Protein AF-A0A0S6ULC3-F1 (afdb_monomer_lite)

Foldseek 3Di:
DCVVVVVVCVPDCNVVVVVVVVVVVVVVVVVVVVVVVVVVVVVVVVVVVVVVVVVVVVVVVVVVVD

Structure (mmCIF, N/CA/C/O backbone):
data_AF-A0A0S6ULC3-F1
#
_entry.id   AF-A0A0S6ULC3-F1
#
loop_
_atom_site.group_PDB
_atom_site.id
_atom_site.type_symbol
_atom_site.label_atom_id
_atom_site.label_alt_id
_atom_site.label_comp_id
_atom_site.label_asym_id
_atom_site.label_entity_id
_atom_site.label_seq_id
_atom_site.pdbx_PDB_ins_code
_atom_site.Cartn_x
_atom_site.Cartn_y
_atom_site.Cartn_z
_atom_site.occupancy
_atom_site.B_iso_or_equiv
_atom_site.auth_seq_id
_atom_site.auth_comp_id
_atom_site.auth_asym_id
_atom_site.auth_atom_id
_atom_site.pdbx_PDB_model_num
ATOM 1 N N . MET A 1 1 ? 37.633 13.538 -21.054 1.00 47.66 1 MET A N 1
ATOM 2 C CA . MET A 1 1 ? 37.331 12.302 -21.812 1.00 47.66 1 MET A CA 1
ATOM 3 C C . MET A 1 1 ? 36.354 11.413 -21.023 1.00 47.66 1 MET A C 1
ATOM 5 O O . MET A 1 1 ? 36.723 10.324 -20.618 1.00 47.66 1 MET A O 1
ATOM 9 N N . SER A 1 2 ? 35.118 11.872 -20.764 1.00 57.25 2 SER A N 1
ATOM 10 C CA . SER A 1 2 ? 34.091 11.118 -19.998 1.00 57.25 2 SER A CA 1
ATOM 11 C C . SER A 1 2 ? 32.802 10.843 -20.786 1.00 57.25 2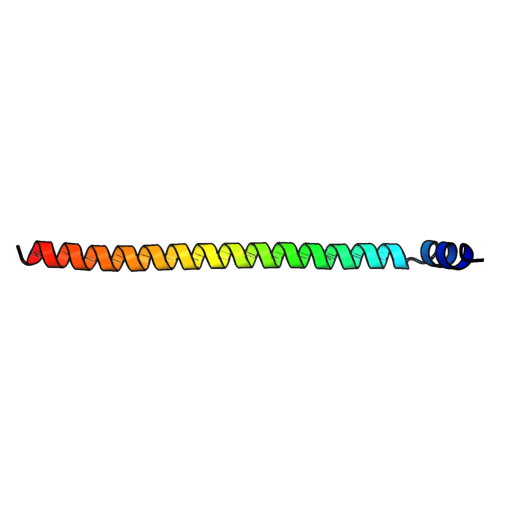 SER A C 1
ATOM 13 O O . SER A 1 2 ? 31.962 10.058 -20.356 1.00 57.25 2 SER A O 1
ATOM 15 N N . THR A 1 3 ? 32.645 11.450 -21.963 1.00 61.09 3 THR A N 1
ATOM 16 C CA . THR A 1 3 ? 31.451 11.321 -22.810 1.00 61.09 3 THR A CA 1
ATOM 17 C C . THR A 1 3 ? 31.322 9.946 -23.462 1.00 61.09 3 THR A C 1
ATOM 19 O O . THR A 1 3 ? 30.207 9.523 -23.743 1.00 61.09 3 THR A O 1
ATOM 22 N N . LEU A 1 4 ? 32.428 9.212 -23.631 1.00 58.16 4 LEU A N 1
ATOM 23 C CA . LEU A 1 4 ? 32.419 7.853 -24.180 1.00 58.16 4 LEU A CA 1
ATOM 24 C C . LEU A 1 4 ? 31.796 6.832 -23.219 1.00 58.16 4 LEU A C 1
ATOM 26 O O . LEU A 1 4 ? 31.043 5.988 -23.676 1.00 58.16 4 LEU A O 1
ATOM 30 N N . LEU A 1 5 ? 32.018 6.934 -21.901 1.00 60.06 5 LEU A N 1
ATOM 31 C CA . LEU A 1 5 ? 31.375 6.039 -20.922 1.00 60.06 5 LEU A CA 1
ATOM 32 C C . LEU A 1 5 ? 29.870 6.306 -20.806 1.00 60.06 5 LEU A C 1
ATOM 34 O O . LEU A 1 5 ? 29.090 5.368 -20.690 1.00 60.06 5 LEU A O 1
ATOM 38 N N . PHE A 1 6 ? 29.460 7.576 -20.881 1.00 59.12 6 PHE A N 1
ATOM 39 C CA . PHE A 1 6 ? 28.049 7.967 -20.858 1.00 59.12 6 PHE A CA 1
ATOM 40 C C . PHE A 1 6 ? 27.315 7.573 -22.152 1.00 59.12 6 PHE A C 1
ATOM 42 O O . PHE A 1 6 ? 26.160 7.160 -22.098 1.00 59.12 6 PHE A O 1
ATOM 49 N N . ALA A 1 7 ? 27.993 7.642 -23.305 1.00 59.31 7 ALA A N 1
ATOM 50 C CA . ALA A 1 7 ? 27.485 7.127 -24.576 1.00 59.31 7 ALA A CA 1
ATOM 51 C C . ALA A 1 7 ? 27.366 5.592 -24.553 1.00 59.31 7 ALA A C 1
ATOM 53 O O . ALA A 1 7 ? 26.291 5.070 -24.836 1.00 59.31 7 ALA A O 1
ATOM 54 N N . LEU A 1 8 ? 28.394 4.887 -24.062 1.00 56.09 8 LEU A N 1
ATOM 55 C CA . LEU A 1 8 ? 28.381 3.428 -23.927 1.00 56.09 8 LEU A CA 1
ATOM 56 C C . LEU A 1 8 ? 27.283 2.948 -22.959 1.00 56.09 8 LEU A C 1
ATOM 58 O O . LEU A 1 8 ? 26.616 1.952 -23.222 1.00 56.09 8 LEU A O 1
ATOM 62 N N . MET A 1 9 ? 27.032 3.670 -21.8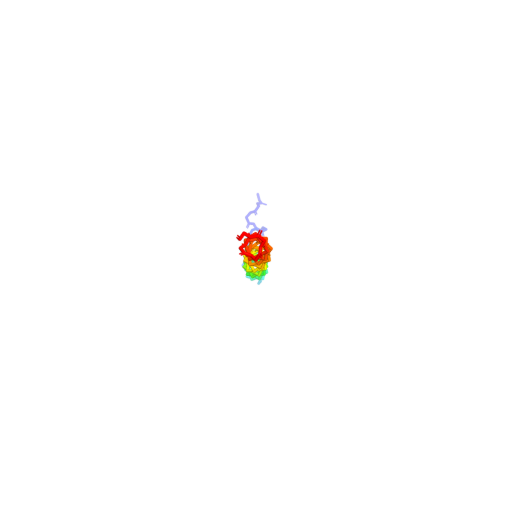58 1.00 57.44 9 MET A N 1
ATOM 63 C CA . MET A 1 9 ? 25.924 3.369 -20.936 1.00 57.44 9 MET A CA 1
ATOM 64 C C . MET A 1 9 ? 24.543 3.576 -21.570 1.00 57.44 9 MET A C 1
ATOM 66 O O . MET A 1 9 ? 23.583 2.927 -21.160 1.00 57.44 9 MET A O 1
ATOM 70 N N . ARG A 1 10 ? 24.433 4.490 -22.541 1.00 55.94 10 ARG A N 1
ATOM 71 C CA . ARG A 1 10 ? 23.178 4.857 -23.209 1.00 55.94 10 ARG A CA 1
ATOM 72 C C . ARG A 1 10 ? 22.837 3.941 -24.388 1.00 55.94 10 ARG A C 1
ATOM 74 O O . ARG A 1 10 ? 21.660 3.778 -24.687 1.00 55.94 10 ARG A O 1
ATOM 81 N N . GLU A 1 11 ? 23.841 3.354 -25.033 1.00 55.84 11 GLU A N 1
ATOM 82 C CA . GLU A 1 11 ? 23.683 2.424 -26.165 1.00 55.84 11 GLU A CA 1
ATOM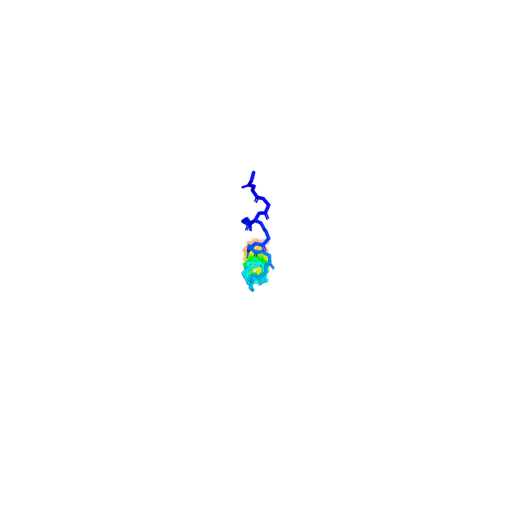 83 C C . GLU A 1 11 ? 23.379 0.981 -25.730 1.00 55.84 11 GLU A C 1
ATOM 85 O O . GLU A 1 11 ? 22.874 0.182 -26.516 1.00 55.84 11 GLU A O 1
ATOM 90 N N . ASN A 1 12 ? 23.637 0.638 -24.467 1.00 54.41 12 ASN A N 1
ATOM 91 C CA . ASN A 1 12 ? 23.265 -0.654 -23.898 1.00 54.41 12 ASN A CA 1
ATOM 92 C C . ASN A 1 12 ? 21.802 -0.632 -23.411 1.00 54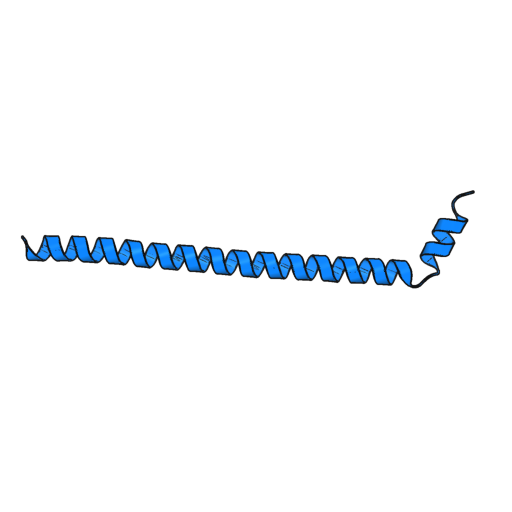.41 12 ASN A C 1
ATOM 94 O O . ASN A 1 12 ? 21.353 0.409 -22.956 1.00 54.41 12 ASN A O 1
ATOM 98 N N . PRO A 1 13 ? 21.060 -1.758 -23.381 1.00 57.22 13 PRO A N 1
ATOM 99 C CA . PRO A 1 13 ? 19.698 -1.846 -22.812 1.00 57.22 13 PRO A CA 1
ATOM 100 C C . PRO A 1 13 ? 19.626 -1.594 -21.286 1.00 57.22 13 PRO A C 1
ATOM 102 O O . PRO A 1 13 ? 18.554 -1.628 -20.680 1.00 57.22 13 PRO A O 1
ATOM 105 N N . LEU A 1 14 ? 20.768 -1.305 -20.659 1.00 59.56 14 LEU A N 1
ATOM 106 C CA . LEU A 1 14 ? 20.969 -1.074 -19.230 1.00 59.56 14 LEU A CA 1
ATOM 107 C C . LEU A 1 14 ? 20.180 0.107 -18.619 1.00 59.56 14 LEU A C 1
ATOM 109 O O . LEU A 1 14 ? 19.666 -0.081 -17.517 1.00 59.56 14 LEU A O 1
ATOM 113 N N . PRO A 1 15 ? 20.009 1.288 -19.256 1.00 63.66 15 PRO A N 1
ATOM 114 C CA . PRO A 1 15 ? 19.228 2.375 -18.675 1.00 63.66 15 PRO A CA 1
ATOM 115 C C . PRO A 1 15 ? 17.727 2.061 -18.716 1.00 63.66 15 PRO A C 1
ATOM 117 O O . PRO A 1 15 ? 17.001 2.460 -17.811 1.00 63.66 15 PRO A O 1
ATOM 120 N N . GLY A 1 16 ? 17.268 1.285 -19.704 1.00 67.12 16 GLY A N 1
ATOM 121 C CA . GLY A 1 16 ? 15.900 0.765 -19.744 1.00 67.12 16 GLY A CA 1
ATOM 122 C C . GLY A 1 16 ? 15.647 -0.258 -18.637 1.00 67.12 16 GLY A C 1
ATOM 123 O O . GLY A 1 16 ? 14.621 -0.196 -17.966 1.00 67.12 16 GLY A O 1
ATOM 124 N N . LEU A 1 17 ? 16.612 -1.147 -18.384 1.00 68.81 17 LEU A N 1
ATOM 125 C CA . LEU A 1 17 ? 16.526 -2.137 -17.309 1.00 68.81 17 LEU A CA 1
ATOM 126 C C . LEU A 1 17 ? 16.591 -1.492 -15.915 1.00 68.81 17 LEU A C 1
ATOM 128 O O . LEU A 1 17 ? 15.853 -1.898 -15.022 1.00 68.81 17 LEU A O 1
ATOM 132 N N . ALA A 1 18 ? 17.422 -0.461 -15.743 1.00 75.38 18 ALA A N 1
ATOM 133 C CA . ALA A 1 18 ? 17.499 0.327 -14.515 1.00 75.38 18 ALA A CA 1
ATOM 134 C C . ALA A 1 18 ? 16.214 1.134 -14.261 1.00 75.38 18 ALA A C 1
ATOM 136 O O . ALA A 1 18 ? 15.731 1.198 -13.133 1.00 75.38 18 ALA A O 1
ATOM 137 N N . ALA A 1 19 ? 15.621 1.719 -15.305 1.00 74.88 19 ALA A N 1
ATOM 138 C CA . ALA A 1 19 ? 14.338 2.406 -15.192 1.00 74.88 19 ALA A CA 1
ATOM 139 C C . ALA A 1 19 ? 13.193 1.426 -14.882 1.00 74.88 19 ALA A C 1
ATOM 141 O O . ALA A 1 19 ? 12.345 1.712 -14.037 1.00 74.88 19 ALA A O 1
ATOM 142 N N . ALA A 1 20 ? 13.187 0.249 -15.515 1.00 80.06 20 ALA A N 1
ATOM 143 C CA . ALA A 1 20 ? 12.206 -0.797 -15.250 1.00 80.06 20 ALA A CA 1
ATOM 144 C C . ALA A 1 20 ? 12.328 -1.349 -13.822 1.00 80.06 20 ALA A C 1
ATOM 146 O O . ALA A 1 20 ? 11.315 -1.493 -13.141 1.00 80.06 20 ALA A O 1
ATOM 147 N N . SER A 1 21 ? 13.548 -1.608 -13.337 1.00 79.88 21 SER A N 1
ATOM 148 C CA . SER A 1 21 ? 13.766 -2.082 -11.967 1.00 79.88 21 SER A CA 1
ATOM 149 C C . SER A 1 21 ? 13.369 -1.030 -10.931 1.00 79.88 21 SER A C 1
ATOM 151 O O . SER A 1 21 ? 12.692 -1.367 -9.961 1.00 79.88 21 SER A O 1
ATOM 153 N N . LEU A 1 22 ? 13.680 0.249 -11.167 1.00 86.06 22 LEU A N 1
ATOM 154 C CA . LEU A 1 22 ? 13.223 1.347 -10.316 1.00 86.06 22 LEU A CA 1
ATOM 155 C C . LEU A 1 22 ? 11.691 1.429 -10.287 1.00 86.06 22 LEU A C 1
ATOM 157 O O . LEU A 1 22 ? 11.110 1.550 -9.213 1.00 86.06 22 LEU A O 1
ATOM 161 N N . ASN A 1 23 ? 11.029 1.304 -11.441 1.00 90.44 23 ASN A N 1
ATOM 162 C CA . ASN A 1 23 ? 9.569 1.305 -11.519 1.00 90.44 23 ASN A CA 1
ATOM 163 C C . ASN A 1 23 ? 8.952 0.135 -10.738 1.00 90.44 23 ASN A C 1
ATOM 165 O O . ASN A 1 23 ? 7.979 0.331 -10.016 1.00 90.44 23 ASN A O 1
ATOM 169 N N . VAL A 1 24 ? 9.539 -1.064 -10.827 1.00 90.81 24 VAL A N 1
ATOM 170 C CA . VAL A 1 24 ? 9.100 -2.227 -10.038 1.00 90.81 24 VAL A CA 1
ATOM 171 C C . VAL A 1 24 ? 9.269 -1.969 -8.540 1.00 90.81 24 VAL A C 1
ATOM 173 O O . VAL A 1 24 ? 8.349 -2.248 -7.777 1.00 90.81 24 VAL A O 1
ATOM 176 N N . ILE A 1 25 ? 10.396 -1.393 -8.110 1.00 94.50 25 ILE A N 1
ATOM 177 C CA . ILE A 1 25 ? 10.637 -1.051 -6.699 1.00 94.50 25 ILE A CA 1
ATOM 178 C C . ILE A 1 25 ? 9.615 -0.021 -6.208 1.00 94.50 25 ILE A C 1
ATOM 180 O O . ILE A 1 25 ? 9.034 -0.196 -5.139 1.00 94.50 25 ILE A O 1
ATOM 184 N N . VAL A 1 26 ? 9.360 1.031 -6.990 1.00 93.44 26 VAL A N 1
ATOM 185 C CA . VAL A 1 26 ? 8.369 2.062 -6.654 1.00 93.44 26 VAL A CA 1
ATOM 186 C C . VAL A 1 26 ? 6.968 1.461 -6.581 1.00 93.44 26 VAL A C 1
ATOM 188 O O . VAL A 1 26 ? 6.260 1.702 -5.606 1.00 93.44 26 VAL A O 1
ATOM 191 N N . ALA A 1 27 ? 6.582 0.632 -7.554 1.00 95.69 27 ALA A N 1
ATOM 192 C CA . ALA A 1 27 ? 5.297 -0.058 -7.549 1.00 95.69 27 ALA A CA 1
ATOM 193 C C . ALA A 1 27 ? 5.149 -0.957 -6.312 1.00 95.69 27 ALA A C 1
ATOM 195 O O . ALA A 1 27 ? 4.134 -0.888 -5.621 1.00 95.69 27 ALA A O 1
ATOM 196 N N . LEU A 1 28 ? 6.179 -1.740 -5.979 1.00 96.56 28 LEU A N 1
ATOM 197 C CA . LEU A 1 28 ? 6.185 -2.600 -4.796 1.00 96.56 28 LEU A CA 1
ATOM 198 C C . LEU A 1 28 ? 6.093 -1.781 -3.501 1.00 96.56 28 LEU A C 1
ATOM 200 O O . LEU A 1 28 ? 5.377 -2.163 -2.576 1.00 96.56 28 LEU A O 1
ATOM 204 N N . CYS A 1 29 ? 6.771 -0.635 -3.444 1.00 96.12 29 CYS A N 1
ATOM 205 C CA . CYS A 1 29 ? 6.729 0.276 -2.306 1.00 96.12 29 CYS A CA 1
ATOM 206 C C . CYS A 1 29 ? 5.326 0.876 -2.123 1.00 96.12 29 CYS A C 1
ATOM 208 O O . CYS A 1 29 ? 4.781 0.832 -1.023 1.00 96.12 29 CYS A O 1
ATOM 210 N N . LEU A 1 30 ? 4.690 1.345 -3.202 1.00 96.88 30 LEU A N 1
ATOM 211 C CA . LEU A 1 30 ? 3.318 1.864 -3.170 1.00 96.88 30 LEU A CA 1
ATOM 212 C C . LEU A 1 30 ? 2.303 0.795 -2.754 1.00 96.88 30 LEU A C 1
ATOM 214 O O . LEU A 1 30 ? 1.433 1.067 -1.929 1.00 96.88 30 LEU A O 1
ATOM 218 N N . VAL A 1 31 ? 2.435 -0.428 -3.277 1.00 97.31 31 VAL A N 1
ATOM 219 C CA . VAL A 1 31 ? 1.597 -1.566 -2.873 1.00 97.31 31 VAL A CA 1
ATOM 220 C C . VAL A 1 31 ? 1.786 -1.868 -1.389 1.00 97.31 31 VAL A C 1
ATOM 222 O O . VAL A 1 31 ? 0.806 -1.983 -0.658 1.00 97.31 31 VAL A O 1
ATOM 225 N N . THR A 1 32 ? 3.033 -1.931 -0.920 1.00 97.56 32 THR A N 1
ATOM 226 C CA . THR A 1 32 ? 3.346 -2.193 0.492 1.00 97.56 32 THR A CA 1
ATOM 227 C C . THR A 1 32 ? 2.765 -1.109 1.398 1.00 97.56 32 THR A C 1
ATOM 229 O O . THR A 1 32 ? 2.115 -1.430 2.390 1.00 97.56 32 THR A O 1
ATOM 232 N N . LEU A 1 33 ? 2.930 0.169 1.042 1.00 97.38 33 LEU A N 1
ATOM 233 C CA . LEU A 1 33 ? 2.358 1.296 1.782 1.00 97.38 33 LEU A CA 1
ATOM 234 C C . LEU A 1 33 ? 0.828 1.256 1.793 1.00 97.38 33 LEU A C 1
ATOM 236 O O . LEU A 1 33 ? 0.224 1.499 2.833 1.00 97.38 33 LEU A O 1
ATOM 240 N N . SER A 1 34 ? 0.200 0.921 0.664 1.00 96.44 34 SER A N 1
ATOM 241 C CA . SER A 1 34 ? -1.255 0.797 0.556 1.00 96.44 34 SER A CA 1
ATOM 242 C C . SER A 1 34 ? -1.796 -0.311 1.461 1.00 96.44 34 SER A C 1
ATOM 244 O O . SER A 1 34 ? -2.721 -0.077 2.241 1.00 96.44 34 SER A O 1
ATOM 246 N N . VAL A 1 35 ? -1.175 -1.492 1.420 1.00 97.38 35 VAL A N 1
ATOM 247 C CA . VAL A 1 35 ? -1.531 -2.622 2.287 1.00 97.38 35 VAL A CA 1
ATOM 248 C C . VAL A 1 35 ? -1.314 -2.261 3.755 1.00 97.38 35 VAL A C 1
ATOM 250 O O . VAL A 1 35 ? -2.199 -2.491 4.577 1.00 97.38 35 VAL A O 1
ATOM 253 N N . LEU A 1 36 ? -0.181 -1.640 4.089 1.00 97.88 36 LEU A N 1
ATOM 254 C CA . LEU A 1 36 ? 0.132 -1.216 5.451 1.00 97.88 36 LEU A CA 1
ATOM 255 C C . LEU A 1 36 ? -0.891 -0.203 5.985 1.00 97.88 36 LEU A C 1
ATOM 257 O O . LEU A 1 36 ? -1.350 -0.339 7.121 1.00 97.88 36 LEU A O 1
ATOM 261 N N . LEU A 1 37 ? -1.298 0.776 5.169 1.00 97.00 37 LEU A N 1
ATOM 262 C CA . LEU A 1 37 ? -2.363 1.718 5.522 1.00 97.00 37 LEU A CA 1
ATOM 263 C C . LEU A 1 37 ? -3.693 0.996 5.748 1.00 97.00 37 LEU A C 1
ATOM 265 O O . LEU A 1 37 ? -4.351 1.240 6.756 1.00 97.00 37 LEU A O 1
ATOM 269 N N . GLY A 1 38 ? -4.078 0.095 4.842 1.00 96.62 38 GLY A N 1
ATOM 270 C CA . GLY A 1 38 ? -5.319 -0.672 4.952 1.00 96.62 38 GLY A CA 1
ATOM 271 C C . GLY A 1 38 ? -5.376 -1.506 6.233 1.00 96.62 38 GLY A C 1
ATOM 272 O O . GLY A 1 38 ? -6.366 -1.450 6.960 1.00 96.62 38 GLY A O 1
ATOM 273 N N . ILE A 1 39 ? -4.287 -2.208 6.558 1.00 96.81 39 ILE A N 1
ATOM 274 C CA . ILE A 1 39 ? -4.151 -2.971 7.806 1.00 96.81 39 ILE A CA 1
ATOM 275 C C . ILE A 1 39 ? -4.247 -2.038 9.014 1.00 96.81 39 ILE A C 1
ATOM 277 O O . ILE A 1 39 ? -4.981 -2.328 9.955 1.00 96.81 39 ILE A O 1
ATOM 281 N N . THR A 1 40 ? -3.555 -0.899 8.983 1.00 96.38 40 THR A N 1
ATOM 282 C CA . THR A 1 40 ? -3.580 0.078 10.079 1.00 96.38 40 THR A CA 1
ATOM 283 C C . THR A 1 40 ? -5.000 0.590 10.327 1.00 96.38 40 THR A C 1
ATOM 285 O O . THR A 1 40 ? -5.469 0.580 11.463 1.00 96.38 40 THR A O 1
ATOM 288 N N . ILE A 1 41 ? -5.724 0.966 9.269 1.00 95.75 41 ILE A N 1
ATOM 289 C CA . ILE A 1 41 ? -7.118 1.420 9.360 1.00 95.75 41 ILE A CA 1
ATOM 290 C C . ILE A 1 41 ? -8.017 0.295 9.879 1.00 95.75 41 ILE A C 1
ATOM 292 O O . ILE A 1 41 ? -8.848 0.543 10.750 1.00 95.75 41 ILE A O 1
ATOM 296 N N . ALA A 1 42 ? -7.838 -0.939 9.400 1.00 95.25 42 ALA A N 1
ATOM 297 C CA . ALA A 1 42 ? -8.605 -2.093 9.861 1.00 95.25 42 ALA A CA 1
ATOM 298 C C . ALA A 1 42 ? -8.378 -2.373 11.355 1.00 95.25 42 ALA A C 1
ATOM 300 O O . ALA A 1 42 ? -9.344 -2.581 12.086 1.00 95.25 42 ALA A O 1
ATOM 301 N N . ILE A 1 43 ? -7.129 -2.313 11.829 1.00 96.38 43 ILE A N 1
ATOM 302 C CA . ILE A 1 43 ? -6.786 -2.476 13.248 1.00 96.38 43 ILE A CA 1
ATOM 303 C C . ILE A 1 43 ? -7.411 -1.358 14.080 1.00 96.38 43 ILE A C 1
ATOM 305 O O . ILE A 1 43 ? -8.015 -1.642 15.111 1.00 96.38 43 ILE A O 1
ATOM 309 N N . ILE A 1 44 ? -7.315 -0.100 13.638 1.00 94.69 44 ILE A N 1
ATOM 310 C CA . ILE A 1 44 ? -7.918 1.036 14.347 1.00 94.69 44 ILE A CA 1
ATOM 311 C C . ILE A 1 44 ? -9.437 0.872 14.403 1.00 94.69 44 ILE A C 1
ATOM 313 O O . ILE A 1 44 ? -10.018 0.984 15.478 1.00 94.69 44 ILE A O 1
ATOM 317 N N . ALA A 1 45 ? -10.088 0.559 13.283 1.00 93.75 45 ALA A N 1
ATOM 318 C CA . ALA A 1 45 ? -11.528 0.328 13.236 1.00 93.75 45 ALA A CA 1
ATOM 319 C C . ALA A 1 45 ? -11.940 -0.828 14.158 1.00 93.75 45 ALA A C 1
ATOM 321 O O . ALA A 1 45 ? -12.926 -0.720 14.891 1.00 93.75 45 ALA A O 1
ATOM 322 N N . TRP A 1 46 ? -11.154 -1.907 14.172 1.00 93.06 46 TRP A N 1
ATOM 323 C CA . TRP A 1 46 ? -11.394 -3.049 15.043 1.00 93.06 46 TRP A CA 1
ATOM 324 C C . TRP A 1 46 ? -11.220 -2.694 16.528 1.00 93.06 46 TRP A C 1
ATOM 326 O O . TRP A 1 46 ? -12.069 -3.023 17.354 1.00 93.06 46 TRP A O 1
ATOM 336 N N . ALA A 1 47 ? -10.179 -1.938 16.874 1.00 92.44 47 ALA A N 1
ATOM 337 C CA . ALA A 1 47 ? -9.950 -1.449 18.229 1.00 92.44 47 ALA A CA 1
ATOM 338 C C . ALA A 1 47 ? -11.072 -0.509 18.694 1.00 92.44 47 ALA A C 1
ATOM 340 O O . ALA A 1 47 ? -11.558 -0.638 19.816 1.00 92.44 47 ALA A O 1
ATOM 341 N N . GLN A 1 48 ? -11.538 0.390 17.822 1.00 89.44 48 GLN A N 1
ATOM 342 C CA . GLN A 1 48 ? -12.652 1.293 18.112 1.00 89.44 48 GLN A CA 1
ATOM 343 C C . GLN A 1 48 ? -13.961 0.524 18.329 1.00 89.44 48 GLN A C 1
ATOM 345 O O . GLN A 1 48 ? -14.679 0.818 19.283 1.00 89.44 48 GLN A O 1
ATOM 350 N N . THR A 1 49 ? -14.273 -0.500 17.520 1.00 87.75 49 THR A N 1
ATOM 351 C CA . THR A 1 49 ? -15.470 -1.327 17.773 1.00 87.75 49 THR A CA 1
ATOM 352 C C . THR A 1 49 ? -15.344 -2.141 19.060 1.00 87.75 49 THR A C 1
ATOM 354 O O . THR A 1 49 ? -16.326 -2.263 19.792 1.00 87.75 49 THR A O 1
ATOM 357 N N . LEU A 1 50 ? -14.150 -2.638 19.402 1.00 87.38 50 LEU A N 1
ATOM 358 C CA . LEU A 1 50 ? -13.920 -3.347 20.662 1.00 87.38 50 LEU A CA 1
ATOM 359 C C . LEU A 1 50 ? -14.095 -2.418 21.872 1.00 87.38 50 LEU A C 1
ATOM 361 O O . LEU A 1 50 ? -14.793 -2.766 22.826 1.00 87.38 50 LEU A O 1
ATOM 365 N N . ALA A 1 51 ? -13.521 -1.215 21.806 1.00 82.31 51 ALA A N 1
ATOM 366 C CA . ALA A 1 51 ? -13.664 -0.189 22.833 1.00 82.31 51 ALA A CA 1
ATOM 367 C C . ALA A 1 51 ? -15.128 0.262 22.980 1.00 82.31 51 ALA A C 1
ATOM 369 O O . ALA A 1 51 ? -15.643 0.353 24.095 1.00 82.31 51 ALA A O 1
ATOM 370 N N . ALA A 1 52 ? -15.837 0.465 21.865 1.00 84.62 52 ALA A N 1
ATOM 371 C CA . ALA A 1 52 ? -17.257 0.802 21.871 1.00 84.62 52 ALA A CA 1
ATOM 372 C C . ALA A 1 52 ? -18.118 -0.327 22.460 1.00 84.62 52 ALA A C 1
ATOM 374 O O . ALA A 1 52 ? -19.048 -0.054 23.221 1.00 84.62 52 ALA A O 1
ATOM 375 N N . ARG A 1 53 ? -17.794 -1.597 22.173 1.00 75.12 53 ARG A N 1
ATOM 376 C CA . ARG A 1 53 ? -18.462 -2.755 22.787 1.00 75.12 53 ARG A CA 1
ATOM 377 C C . ARG A 1 53 ? -18.265 -2.778 24.300 1.00 75.12 53 ARG A C 1
ATOM 379 O O . ARG A 1 53 ? -19.260 -2.903 25.006 1.00 75.12 53 ARG A O 1
ATOM 386 N N . GLN A 1 54 ? -17.045 -2.579 24.799 1.00 73.56 54 GLN A N 1
ATOM 387 C CA . GLN A 1 54 ? -16.793 -2.496 26.244 1.00 73.56 54 GLN A CA 1
ATOM 388 C C . GLN A 1 54 ? -17.552 -1.344 26.916 1.00 73.56 54 GLN A C 1
ATOM 390 O O . GLN A 1 54 ? -18.152 -1.515 27.976 1.00 73.56 54 GLN A O 1
ATOM 395 N N . LEU A 1 55 ? -17.594 -0.170 26.283 1.00 72.25 55 LEU A N 1
ATOM 396 C CA . LEU A 1 55 ? -18.367 0.954 26.809 1.00 72.25 55 LEU A CA 1
ATOM 397 C C . LEU A 1 55 ? -19.872 0.636 26.841 1.00 72.25 55 LEU A C 1
ATOM 399 O O . LEU A 1 55 ? -20.577 1.012 27.779 1.00 72.25 55 LEU A O 1
ATOM 403 N N . SER A 1 56 ? -20.368 -0.073 25.822 1.0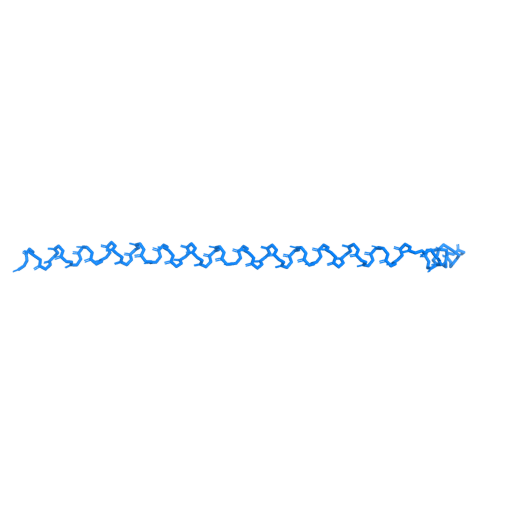0 68.38 56 SER A N 1
ATOM 404 C CA . SER A 1 56 ? -21.768 -0.487 25.743 1.00 68.38 56 SER A CA 1
ATOM 405 C C . SER A 1 56 ? -22.131 -1.499 26.829 1.00 68.38 56 SER A C 1
ATOM 407 O O . SER A 1 56 ? -23.174 -1.332 27.454 1.00 68.38 56 SER A O 1
ATOM 409 N N . THR A 1 57 ? -21.261 -2.471 27.131 1.00 67.69 57 THR A N 1
ATOM 410 C CA . THR A 1 57 ? -21.487 -3.438 28.214 1.00 67.69 57 THR A CA 1
ATOM 411 C C . THR A 1 57 ? -21.489 -2.754 29.576 1.00 67.69 57 THR A C 1
ATOM 413 O O . THR A 1 57 ? -22.405 -2.986 30.356 1.00 67.69 57 THR A O 1
ATOM 416 N N . VAL A 1 58 ? -20.561 -1.821 29.826 1.00 70.12 58 VAL A N 1
ATOM 417 C CA . VAL A 1 58 ? -20.523 -1.037 31.077 1.00 70.12 58 VAL A CA 1
ATOM 418 C C . VAL A 1 58 ? -21.771 -0.158 31.237 1.00 70.12 58 VAL A C 1
ATOM 420 O O . VAL A 1 58 ? -22.326 -0.034 32.329 1.00 70.12 58 VAL A O 1
ATOM 423 N N . ARG A 1 59 ? -22.258 0.458 30.151 1.00 65.88 59 ARG A N 1
ATOM 424 C CA . ARG A 1 59 ? -23.495 1.256 30.182 1.00 65.88 59 ARG A CA 1
ATOM 425 C C . ARG A 1 59 ? -24.733 0.384 30.415 1.00 65.88 59 ARG A C 1
ATOM 427 O O . ARG A 1 59 ? -25.660 0.838 31.085 1.00 65.88 59 ARG A O 1
ATOM 434 N N . LEU A 1 60 ? -24.769 -0.820 29.846 1.00 67.56 60 LEU A N 1
ATOM 435 C CA . LEU A 1 60 ? -25.886 -1.752 29.994 1.00 67.56 60 LEU A CA 1
ATOM 436 C C . LEU A 1 60 ? -25.938 -2.304 31.422 1.00 67.56 60 LEU A C 1
ATOM 438 O O . LEU A 1 60 ? -26.998 -2.238 32.033 1.00 67.56 60 LEU A O 1
ATOM 442 N N . GLU A 1 61 ? -24.790 -2.686 31.990 1.00 65.12 61 GLU A N 1
ATOM 443 C CA . GLU A 1 61 ? -24.659 -3.096 33.395 1.00 65.12 61 GLU A CA 1
ATOM 444 C C . GLU A 1 61 ? -25.171 -2.005 34.349 1.00 65.12 61 GLU A C 1
ATOM 446 O O . GLU A 1 61 ? -26.026 -2.271 35.194 1.00 65.12 61 GLU A O 1
ATOM 451 N N . ARG A 1 62 ? -24.753 -0.746 34.141 1.00 60.72 62 ARG A N 1
ATOM 452 C CA . ARG A 1 62 ? -25.228 0.400 34.937 1.00 60.72 62 ARG A CA 1
ATOM 453 C C . ARG A 1 62 ? -26.744 0.609 34.839 1.00 60.72 62 ARG A C 1
ATOM 455 O O . ARG A 1 62 ? -27.342 1.080 35.796 1.00 60.72 62 ARG A O 1
ATOM 462 N N . ARG A 1 63 ? -27.367 0.287 33.699 1.00 57.47 63 ARG A N 1
ATOM 463 C CA . ARG A 1 63 ? -28.828 0.377 33.520 1.00 57.47 63 ARG A CA 1
ATOM 464 C C . ARG A 1 63 ? -29.596 -0.766 34.174 1.00 57.47 63 ARG A C 1
ATOM 466 O O . ARG A 1 63 ? -30.751 -0.564 34.501 1.00 57.47 63 ARG A O 1
ATOM 473 N N . THR A 1 64 ? -29.000 -1.943 34.325 1.00 62.75 64 THR A N 1
ATOM 474 C CA . THR A 1 64 ? -29.619 -3.062 35.058 1.00 62.75 64 THR A CA 1
ATOM 475 C C . THR A 1 64 ? -29.505 -2.932 36.574 1.00 62.75 64 THR A C 1
ATOM 477 O O . THR A 1 64 ? -30.256 -3.589 37.285 1.00 62.75 64 THR A O 1
ATOM 480 N N . LEU A 1 65 ? -28.569 -2.119 37.069 1.00 63.16 65 LEU A N 1
ATOM 481 C CA . LEU A 1 65 ? -28.341 -1.895 38.502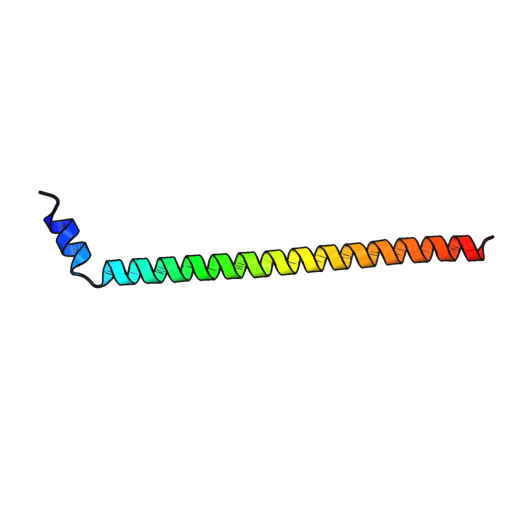 1.00 63.16 65 LEU A CA 1
ATOM 482 C C . LEU A 1 65 ? -29.048 -0.642 39.060 1.00 63.16 65 LEU A C 1
ATOM 484 O O . LEU A 1 65 ? -28.933 -0.384 40.257 1.00 63.16 65 LEU A O 1
ATOM 488 N N . ALA A 1 66 ? -29.731 0.137 38.216 1.00 52.34 66 ALA A N 1
ATOM 489 C CA . ALA A 1 66 ? -30.507 1.325 38.584 1.00 52.34 66 ALA A CA 1
ATOM 490 C C . ALA A 1 66 ? -32.004 1.057 38.407 1.00 52.34 66 ALA A C 1
ATOM 492 O O . ALA A 1 66 ? -32.782 1.540 39.257 1.00 52.34 66 ALA A O 1
#

pLDDT: mean 77.81, std 16.26, range [47.66, 97.88]

Radius of gyration: 27.71 Å; chains: 1; bounding box: 68×16×65 Å

Secondary structure (DSSP, 8-state):
--HHHHHHHHHSSHHHHHHHHHHHHHHHHHHHHHHHHHHHHHHHHHHHHHHHHHHHHHHHHHHH--

Sequence (66 aa):
MSTLLFALMRENPLPGLAAASLNVIVALCLVTLSVLLGITIAIIAWAQTLAARQLSTVRLERRTLA